Protein AF-A0A2I7N9S9-F1 (afdb_monomer_lite)

Organism: Pseudomonas aeruginosa (NCBI:txid287)

Secondary structure (DSSP, 8-state):
-HHHHHHHIIIIITTTTEEEEEEEEEEETTEEEEEEEEEEEEEPPGGGS-SGGGSHHHHHHHHHHHHTT-SS------PPPSSGGGG--

Radius of gyration: 13.42 Å; chains: 1; bounding box: 30×31×36 Å

Sequence (89 aa):
VVVDSMREYLLEKESSSVSSVFTVTGFNFAGRGQSSGMAFIMLKPWEERPGGENSVFELAKRAQMHFFSFKDAMVFAFAPPSVLELGNA

pLDDT: mean 90.93, std 9.61, range [46.25, 97.62]

InterPro domains:
  IPR001036 Acriflavin resistance protein [PF00873] (3-88)

Structure (mmCIF, N/CA/C/O backbone):
data_AF-A0A2I7N9S9-F1
#
_entry.id   AF-A0A2I7N9S9-F1
#
loop_
_atom_site.group_PDB
_atom_site.id
_atom_site.type_symbol
_atom_site.label_atom_id
_atom_site.label_alt_id
_atom_site.label_comp_id
_atom_site.label_asym_id
_atom_site.label_entity_id
_atom_site.label_seq_id
_atom_site.pdbx_PDB_ins_code
_atom_site.Cartn_x
_atom_site.Cartn_y
_atom_site.Cartn_z
_atom_site.occupancy
_atom_site.B_iso_or_equiv
_atom_site.auth_seq_id
_atom_site.auth_comp_id
_atom_site.auth_asym_id
_atom_site.auth_atom_id
_atom_site.pdbx_PDB_model_num
ATOM 1 N N . VAL A 1 1 ? 5.320 -9.048 -10.555 1.00 81.50 1 VAL A N 1
ATOM 2 C CA . VAL A 1 1 ? 6.099 -9.644 -9.441 1.00 81.50 1 VAL A CA 1
ATOM 3 C C . VAL A 1 1 ? 6.194 -8.689 -8.264 1.00 81.50 1 VAL A C 1
ATOM 5 O O . VAL A 1 1 ? 5.375 -8.835 -7.379 1.00 81.50 1 VAL A O 1
ATOM 8 N N . VAL A 1 2 ? 7.074 -7.674 -8.247 1.00 91.44 2 VAL A N 1
ATOM 9 C CA . VAL A 1 2 ? 7.192 -6.764 -7.078 1.00 91.44 2 VAL A CA 1
ATOM 10 C C . VAL A 1 2 ? 5.865 -6.076 -6.730 1.00 91.44 2 VAL A C 1
ATOM 12 O O . VAL A 1 2 ? 5.477 -6.040 -5.566 1.00 91.44 2 VAL A O 1
ATOM 15 N N . VAL A 1 3 ? 5.151 -5.558 -7.737 1.00 92.25 3 VAL A N 1
ATOM 16 C CA . VAL A 1 3 ? 3.840 -4.9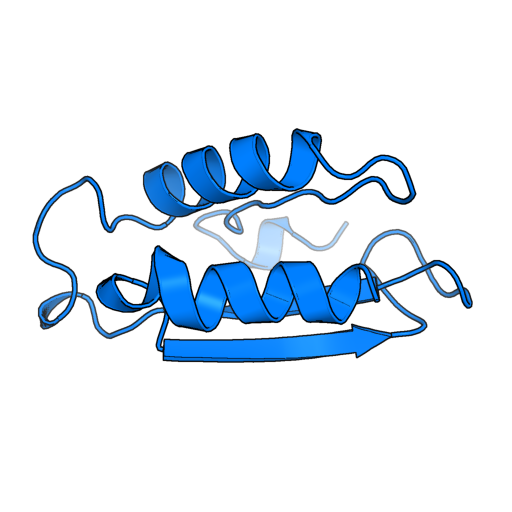07 -7.551 1.00 92.25 3 VAL A CA 1
ATOM 17 C C . VAL A 1 3 ? 2.824 -5.862 -6.917 1.00 92.25 3 VAL A C 1
ATOM 19 O O . VAL A 1 3 ? 2.070 -5.455 -6.035 1.00 92.25 3 VAL A O 1
ATOM 22 N N . ASP A 1 4 ? 2.841 -7.129 -7.326 1.00 93.19 4 ASP A N 1
ATOM 23 C CA . ASP A 1 4 ? 1.942 -8.159 -6.803 1.00 93.19 4 ASP A CA 1
ATOM 24 C C . ASP A 1 4 ? 2.322 -8.534 -5.368 1.00 93.19 4 ASP A C 1
ATOM 26 O O . ASP A 1 4 ? 1.463 -8.507 -4.497 1.00 93.19 4 ASP A O 1
ATOM 30 N N . SER A 1 5 ? 3.610 -8.751 -5.082 1.00 94.00 5 SER A N 1
ATOM 31 C CA . SER A 1 5 ? 4.100 -9.052 -3.729 1.00 94.00 5 SER A CA 1
ATOM 32 C C . SER A 1 5 ? 3.790 -7.929 -2.734 1.00 94.00 5 SER A C 1
ATOM 34 O O . SER A 1 5 ? 3.368 -8.183 -1.608 1.00 94.00 5 SER A O 1
ATOM 36 N N . MET A 1 6 ? 3.949 -6.672 -3.158 1.00 95.06 6 MET A N 1
ATOM 37 C CA . MET A 1 6 ? 3.550 -5.500 -2.377 1.00 95.06 6 MET A CA 1
ATOM 38 C C . MET A 1 6 ? 2.042 -5.509 -2.090 1.00 95.06 6 MET A C 1
ATOM 40 O O . MET A 1 6 ? 1.616 -5.285 -0.956 1.00 95.06 6 MET A O 1
ATOM 44 N N . ARG A 1 7 ? 1.231 -5.760 -3.125 1.00 96.12 7 ARG A N 1
ATOM 45 C CA . ARG A 1 7 ? -0.231 -5.799 -3.036 1.00 96.12 7 ARG A CA 1
ATOM 46 C C . ARG A 1 7 ? -0.715 -6.917 -2.114 1.00 96.12 7 ARG A C 1
ATOM 48 O O . ARG A 1 7 ? -1.586 -6.663 -1.288 1.00 96.12 7 ARG A O 1
ATOM 55 N N . GLU A 1 8 ? -0.160 -8.115 -2.240 1.00 96.69 8 GLU A N 1
ATOM 56 C CA . GLU A 1 8 ? -0.481 -9.275 -1.404 1.00 96.69 8 GLU A CA 1
ATOM 57 C C . GLU A 1 8 ? -0.146 -9.008 0.063 1.00 96.69 8 GLU A C 1
ATOM 59 O O . GLU A 1 8 ? -1.001 -9.187 0.926 1.00 96.69 8 GLU A O 1
ATOM 64 N N . TYR A 1 9 ? 1.048 -8.479 0.356 1.00 96.88 9 TYR A N 1
ATOM 65 C CA . TYR A 1 9 ? 1.419 -8.108 1.722 1.00 96.88 9 TYR A CA 1
ATOM 66 C C . TYR A 1 9 ? 0.409 -7.132 2.346 1.00 96.88 9 TYR A C 1
ATOM 68 O O . TYR A 1 9 ? -0.061 -7.356 3.463 1.00 96.88 9 TYR A O 1
ATOM 76 N N . LEU A 1 10 ? 0.029 -6.081 1.613 1.00 97.31 10 LEU A N 1
ATOM 77 C CA . LEU A 1 10 ? -0.921 -5.079 2.099 1.00 97.31 10 LEU A CA 1
ATOM 78 C C . LEU A 1 10 ? -2.329 -5.652 2.309 1.00 97.31 10 LEU A C 1
ATOM 80 O O . LEU A 1 10 ? -2.977 -5.319 3.297 1.00 97.31 10 LEU A O 1
ATOM 84 N N . LEU A 1 11 ? -2.807 -6.503 1.398 1.00 97.31 11 LEU A N 1
ATOM 85 C CA . LEU A 1 11 ? -4.151 -7.078 1.482 1.00 97.31 11 LEU A CA 1
ATO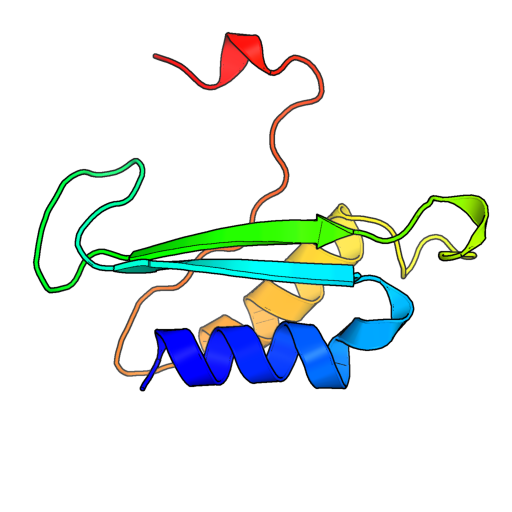M 86 C C . LEU A 1 11 ? -4.260 -8.198 2.516 1.00 97.31 11 LEU A C 1
ATOM 88 O O . LEU A 1 11 ? -5.319 -8.352 3.113 1.00 97.31 11 LEU A O 1
ATOM 92 N N . GLU A 1 12 ? -3.202 -8.977 2.731 1.00 96.62 12 GLU A N 1
ATOM 93 C CA . GLU A 1 12 ? -3.242 -10.129 3.631 1.00 96.62 12 GLU A CA 1
ATOM 94 C C . GLU A 1 12 ? -2.712 -9.789 5.024 1.00 96.62 12 GLU A C 1
ATOM 96 O O . GLU A 1 12 ? -3.406 -9.993 6.025 1.00 96.62 12 GLU A O 1
ATOM 101 N N . LYS A 1 13 ? -1.483 -9.264 5.108 1.00 96.69 13 LYS A N 1
ATOM 102 C CA . LYS A 1 13 ? -0.781 -9.042 6.384 1.00 96.69 13 LYS A CA 1
ATOM 103 C C . LYS A 1 13 ? -1.203 -7.757 7.079 1.00 96.69 13 LYS A C 1
ATOM 105 O O . LYS A 1 13 ? -1.180 -7.712 8.302 1.00 96.69 13 LYS A O 1
ATOM 110 N N . GLU A 1 14 ? -1.631 -6.754 6.320 1.00 96.44 14 GLU A N 1
ATOM 111 C CA . GLU A 1 14 ? -2.108 -5.468 6.844 1.00 96.44 14 GLU A CA 1
ATOM 11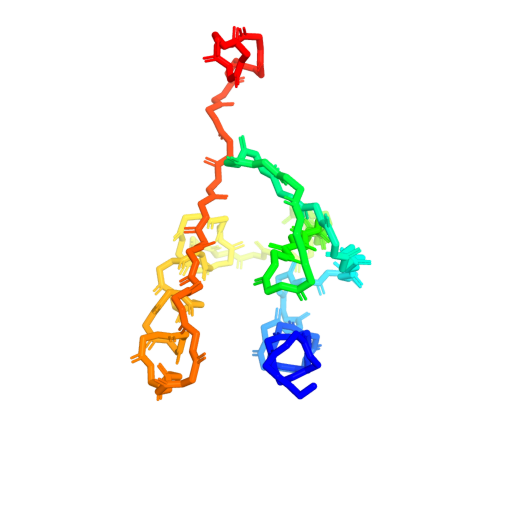2 C C . GLU A 1 14 ? -3.637 -5.310 6.706 1.00 96.44 14 GLU A C 1
ATOM 114 O O . GLU A 1 14 ? -4.175 -4.203 6.764 1.00 96.44 14 GLU A O 1
ATOM 119 N N . SER A 1 15 ? -4.364 -6.427 6.577 1.00 95.19 15 SER A N 1
ATOM 120 C CA . SER A 1 15 ? -5.831 -6.491 6.436 1.00 95.19 15 SER A CA 1
ATOM 121 C C . SER A 1 15 ? -6.618 -5.878 7.604 1.00 95.19 15 SER A C 1
ATOM 123 O O . SER A 1 15 ? -7.802 -5.561 7.455 1.00 95.19 15 SER A O 1
ATOM 125 N N . SER A 1 16 ? -5.994 -5.675 8.769 1.00 93.88 16 SER A N 1
ATOM 126 C CA . SER A 1 16 ? -6.598 -4.912 9.870 1.00 93.88 16 SER A CA 1
ATOM 127 C C . SER A 1 16 ? -6.813 -3.446 9.490 1.00 93.88 16 SER A C 1
ATOM 129 O O . SER A 1 16 ? -7.798 -2.848 9.908 1.00 93.88 16 SER A O 1
ATOM 131 N N . SER A 1 17 ? -5.929 -2.882 8.661 1.00 96.38 17 SER A N 1
ATOM 132 C CA . SER A 1 17 ? -5.944 -1.474 8.262 1.00 96.38 17 SER A CA 1
ATOM 133 C C . SER A 1 17 ? -6.370 -1.265 6.807 1.00 96.38 17 SER A C 1
ATOM 135 O O . SER A 1 17 ? -7.033 -0.279 6.483 1.00 96.38 17 SER A O 1
ATOM 137 N N . VAL A 1 18 ? -5.997 -2.176 5.913 1.00 97.12 18 VAL A N 1
ATOM 138 C CA . VAL A 1 18 ? -6.202 -2.041 4.469 1.00 97.12 18 VAL A CA 1
ATOM 139 C C . VAL A 1 18 ? -7.551 -2.631 4.060 1.00 97.12 18 VAL A C 1
ATOM 141 O O . VAL A 1 18 ? -7.900 -3.752 4.421 1.00 97.12 18 VAL A O 1
ATOM 144 N N . SER A 1 19 ? -8.318 -1.859 3.291 1.00 97.25 19 SER A N 1
ATOM 145 C CA . SER A 1 19 ? -9.578 -2.283 2.672 1.00 97.25 19 SER A CA 1
ATOM 146 C C . SER A 1 19 ? -9.362 -2.729 1.226 1.00 97.25 19 SER A C 1
ATOM 148 O O . SER A 1 19 ? -9.858 -3.776 0.814 1.00 97.25 19 SER A O 1
ATOM 150 N N . SER A 1 20 ? -8.600 -1.957 0.445 1.00 97.06 20 SER A N 1
ATOM 151 C CA . SER A 1 20 ? -8.304 -2.295 -0.948 1.00 97.06 20 SER A CA 1
ATOM 152 C C . SER A 1 20 ? -6.976 -1.701 -1.423 1.00 97.06 20 SER A C 1
ATOM 154 O O . SER A 1 20 ? -6.464 -0.734 -0.856 1.00 97.06 20 SER A O 1
ATOM 156 N N . VAL A 1 21 ? -6.410 -2.303 -2.473 1.00 97.62 21 VAL A N 1
ATOM 157 C CA . VAL A 1 21 ? -5.166 -1.861 -3.114 1.00 97.62 21 VAL A CA 1
ATOM 158 C C . VAL A 1 21 ? -5.382 -1.834 -4.621 1.00 97.62 21 VAL A C 1
ATOM 160 O O . VAL A 1 21 ? -5.584 -2.878 -5.247 1.00 97.62 21 VAL A O 1
ATOM 163 N N . PHE A 1 22 ? -5.316 -0.641 -5.200 1.00 96.19 22 PHE A N 1
ATOM 164 C CA . PHE A 1 22 ? -5.388 -0.418 -6.638 1.00 96.19 22 PHE A CA 1
ATOM 165 C C . PHE A 1 22 ? -3.992 -0.104 -7.172 1.00 96.19 22 PHE A C 1
ATOM 167 O O . PHE A 1 22 ? -3.370 0.861 -6.740 1.00 96.19 22 PHE A O 1
ATOM 174 N N . THR A 1 23 ? -3.482 -0.921 -8.092 1.00 95.25 23 THR A N 1
ATOM 175 C CA . THR A 1 23 ? -2.115 -0.787 -8.619 1.00 95.25 23 THR A CA 1
ATOM 176 C C . THR A 1 23 ? -2.128 -0.236 -10.040 1.00 95.25 23 THR A C 1
ATOM 178 O O . THR A 1 23 ? -3.006 -0.554 -10.839 1.00 95.25 23 THR A O 1
ATOM 181 N N . VAL A 1 24 ? -1.142 0.599 -10.353 1.00 93.19 24 VAL A N 1
ATOM 182 C CA . VAL A 1 24 ? -0.904 1.181 -11.673 1.00 93.19 24 VAL A CA 1
ATOM 183 C C . VAL A 1 24 ? 0.530 0.859 -12.066 1.00 93.19 24 VAL A C 1
ATOM 185 O O . VAL A 1 24 ? 1.471 1.206 -11.354 1.00 93.19 24 VAL A O 1
ATOM 188 N N . THR A 1 25 ? 0.709 0.198 -13.204 1.00 93.12 25 THR A N 1
ATOM 189 C CA . THR A 1 25 ? 2.023 -0.073 -13.801 1.00 93.12 25 THR A CA 1
ATOM 190 C C . THR A 1 25 ? 2.251 0.876 -14.972 1.00 93.12 25 THR A C 1
ATOM 192 O O . THR A 1 25 ? 1.314 1.210 -15.692 1.00 93.12 25 THR A O 1
ATOM 195 N N . GLY A 1 26 ? 3.487 1.327 -15.177 1.00 91.69 26 GLY A N 1
ATOM 196 C CA . GLY A 1 26 ? 3.838 2.257 -16.251 1.00 91.69 26 GLY A CA 1
ATOM 197 C C . GLY A 1 26 ? 3.896 3.728 -15.830 1.00 91.69 26 GLY A C 1
ATOM 198 O O . GLY A 1 26 ? 4.322 4.566 -16.625 1.00 91.69 26 GLY A O 1
ATOM 199 N N . PHE A 1 27 ? 3.472 4.059 -14.605 1.00 91.12 27 PHE A N 1
ATOM 200 C CA . PHE A 1 27 ? 3.348 5.431 -14.109 1.00 91.12 27 PHE A CA 1
ATOM 201 C C . PHE A 1 27 ? 3.534 5.513 -12.590 1.00 91.12 27 PHE A C 1
ATOM 203 O O . PHE A 1 27 ? 3.050 4.657 -11.850 1.00 91.12 27 PHE A O 1
ATOM 210 N N . ASN A 1 28 ? 4.196 6.574 -12.134 1.00 88.44 28 ASN A N 1
ATOM 211 C CA . ASN A 1 28 ? 4.190 7.053 -10.754 1.00 88.44 28 ASN A CA 1
ATOM 212 C C . ASN A 1 28 ? 4.436 8.575 -10.729 1.00 88.44 28 ASN A C 1
ATOM 214 O O . ASN A 1 28 ? 4.596 9.200 -11.776 1.00 88.44 28 ASN A O 1
ATOM 218 N N . PHE A 1 29 ? 4.500 9.180 -9.541 1.00 85.50 29 PHE A N 1
ATOM 219 C CA . PHE A 1 29 ? 4.756 10.622 -9.406 1.00 85.50 29 PHE A CA 1
ATOM 220 C C . PHE A 1 29 ? 6.118 11.082 -9.955 1.00 85.50 29 PHE A C 1
ATOM 222 O O . PHE A 1 29 ? 6.270 12.253 -10.279 1.00 85.50 29 PHE A O 1
ATOM 229 N N . ALA A 1 30 ? 7.096 10.183 -10.103 1.00 85.50 30 ALA A N 1
ATOM 230 C CA . ALA A 1 30 ? 8.405 10.506 -10.672 1.00 85.50 30 ALA A CA 1
ATOM 231 C C . ALA A 1 30 ? 8.439 10.423 -12.212 1.00 85.50 30 ALA A C 1
ATOM 233 O O . ALA A 1 30 ? 9.419 10.846 -12.822 1.00 85.50 30 ALA A O 1
ATOM 234 N N . GLY A 1 31 ? 7.396 9.878 -12.855 1.00 87.69 31 GLY A N 1
ATOM 235 C CA . GLY A 1 31 ? 7.289 9.827 -14.310 1.00 87.69 31 GLY A CA 1
ATOM 236 C C . GLY A 1 31 ? 6.608 8.573 -14.857 1.00 87.69 31 GLY A C 1
ATOM 237 O O . GLY A 1 31 ? 5.844 7.877 -14.187 1.00 87.69 31 GLY A O 1
ATOM 238 N N . ARG A 1 32 ? 6.875 8.299 -16.136 1.00 93.06 32 ARG A N 1
ATOM 239 C CA . ARG A 1 32 ? 6.338 7.156 -16.885 1.00 93.06 32 ARG A CA 1
ATOM 240 C C . ARG A 1 32 ? 7.473 6.239 -17.324 1.00 93.06 32 ARG A C 1
ATOM 242 O O . ARG A 1 32 ? 8.519 6.723 -17.745 1.00 93.06 32 ARG A O 1
ATOM 249 N N . GLY A 1 33 ? 7.242 4.932 -17.291 1.00 91.75 33 GLY A N 1
ATOM 250 C CA . GLY A 1 33 ? 8.228 3.935 -17.705 1.00 91.75 33 GLY A CA 1
ATOM 251 C C . GLY A 1 33 ? 7.810 2.517 -17.335 1.00 91.75 33 GLY A C 1
ATOM 252 O O . GLY A 1 33 ? 7.042 2.323 -16.400 1.00 91.75 33 GLY A O 1
ATOM 253 N N . GLN A 1 34 ? 8.320 1.511 -18.050 1.00 88.69 34 GLN A N 1
ATOM 254 C CA . GLN A 1 34 ? 7.976 0.104 -17.784 1.00 88.69 34 GLN A CA 1
ATOM 255 C C . GLN A 1 34 ? 8.387 -0.367 -16.379 1.00 88.69 34 GLN A C 1
ATOM 257 O O . GLN A 1 34 ? 7.751 -1.258 -15.827 1.00 88.69 34 GLN A O 1
ATOM 262 N N . SER A 1 35 ? 9.417 0.249 -15.794 1.00 90.19 35 SER A N 1
ATOM 263 C CA . SER A 1 35 ? 9.870 0.006 -14.420 1.00 90.19 35 SER A CA 1
ATOM 264 C C . SER A 1 35 ? 9.172 0.884 -13.373 1.00 90.19 35 SER A C 1
ATOM 266 O O . SER A 1 35 ? 9.445 0.745 -12.183 1.00 90.19 35 SER A O 1
ATOM 268 N N . SER A 1 36 ? 8.276 1.785 -13.787 1.00 92.88 36 SER A N 1
ATOM 269 C CA . SER A 1 36 ? 7.515 2.648 -12.884 1.00 92.88 36 SER A CA 1
ATOM 270 C C . SER A 1 36 ? 6.220 1.969 -12.454 1.00 92.88 36 SER A C 1
ATOM 272 O O . SER A 1 36 ? 5.516 1.350 -13.255 1.00 92.88 36 SER A O 1
ATOM 274 N N . GLY A 1 37 ? 5.858 2.144 -11.189 1.00 92.88 37 GLY A N 1
ATOM 275 C CA . GLY A 1 37 ? 4.578 1.698 -10.668 1.00 92.88 37 GLY A CA 1
ATOM 276 C C . GLY A 1 37 ? 4.181 2.465 -9.419 1.00 92.88 37 GLY A C 1
ATOM 277 O O . GLY A 1 37 ? 5.023 3.048 -8.733 1.00 92.88 37 GLY A O 1
ATOM 278 N N . MET A 1 38 ? 2.885 2.464 -9.146 1.00 94.44 38 MET A N 1
ATOM 279 C CA . MET A 1 38 ? 2.278 3.114 -7.995 1.00 94.44 38 MET A CA 1
ATOM 280 C C . MET A 1 38 ? 1.083 2.295 -7.519 1.00 94.44 38 MET A C 1
ATOM 282 O O . MET A 1 38 ? 0.444 1.599 -8.307 1.00 94.44 38 MET A O 1
ATOM 286 N N . ALA A 1 39 ? 0.758 2.394 -6.235 1.00 95.38 39 ALA A N 1
ATOM 287 C CA . ALA A 1 39 ? -0.472 1.842 -5.699 1.00 95.38 39 ALA A CA 1
ATOM 288 C C . ALA A 1 39 ? -1.219 2.874 -4.861 1.00 95.38 39 ALA A C 1
ATOM 290 O O . ALA A 1 39 ? -0.622 3.601 -4.071 1.00 95.38 39 ALA A O 1
ATOM 291 N N .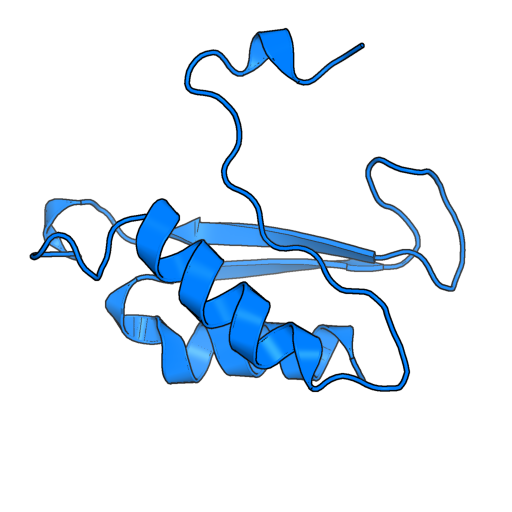 PHE A 1 40 ? -2.535 2.889 -5.021 1.00 95.50 40 PHE A N 1
ATOM 292 C CA . PHE A 1 40 ? -3.459 3.586 -4.148 1.00 95.50 40 PHE A CA 1
ATOM 293 C C . PHE A 1 40 ? -4.001 2.591 -3.131 1.00 95.50 40 PHE A C 1
ATOM 295 O O . PHE A 1 40 ? -4.570 1.558 -3.493 1.00 95.50 40 PHE A O 1
ATOM 302 N N . ILE A 1 41 ? -3.794 2.903 -1.857 1.00 96.75 41 ILE A N 1
ATOM 303 C CA . ILE A 1 41 ? -4.166 2.049 -0.734 1.00 96.75 41 ILE A CA 1
ATOM 304 C C . ILE A 1 41 ? -5.367 2.700 -0.061 1.00 96.75 41 ILE A C 1
ATOM 306 O O . ILE A 1 41 ? -5.257 3.788 0.502 1.00 96.75 41 ILE A O 1
ATOM 310 N N . MET A 1 42 ? -6.517 2.040 -0.126 1.00 96.56 42 MET A N 1
ATOM 311 C CA . MET A 1 42 ? -7.703 2.467 0.599 1.00 96.56 42 MET A CA 1
ATOM 312 C C . MET A 1 42 ? -7.693 1.804 1.967 1.00 96.56 42 MET A C 1
ATOM 314 O O . MET A 1 42 ? -7.676 0.575 2.072 1.00 96.56 42 MET A O 1
ATOM 318 N N . LEU A 1 43 ? -7.705 2.619 3.016 1.00 96.94 43 LEU A N 1
ATOM 319 C CA . LEU A 1 43 ? -7.833 2.130 4.381 1.00 96.94 43 LEU A CA 1
ATOM 320 C C . LEU A 1 43 ? -9.299 1.909 4.731 1.00 96.94 43 LEU A C 1
ATOM 322 O O . LEU A 1 43 ? -10.192 2.528 4.153 1.00 96.94 43 LEU A O 1
ATOM 326 N N . LYS A 1 44 ? -9.535 1.035 5.704 1.00 97.06 44 LYS A N 1
ATOM 327 C CA . LYS A 1 44 ? -10.859 0.869 6.304 1.00 97.06 44 LYS A CA 1
ATOM 328 C C . LYS A 1 44 ? -11.323 2.158 7.007 1.00 97.06 44 LYS A C 1
ATOM 330 O O . LYS A 1 44 ? -10.483 3.009 7.342 1.00 97.06 44 LYS A O 1
ATOM 335 N N . PRO A 1 45 ? -12.631 2.310 7.278 1.00 96.44 45 PRO A N 1
ATOM 336 C CA . PRO A 1 45 ? -13.135 3.354 8.168 1.00 96.44 45 PRO A CA 1
ATOM 337 C C . PRO A 1 45 ? -12.392 3.372 9.512 1.00 96.44 45 PRO A C 1
ATOM 339 O O . PRO A 1 45 ? -11.799 2.373 9.925 1.00 96.44 45 PRO A O 1
ATOM 342 N N . TRP A 1 46 ? -12.365 4.521 10.184 1.00 94.00 46 TRP A N 1
ATOM 343 C CA . TRP A 1 46 ? -11.607 4.693 11.430 1.00 94.00 46 TRP A CA 1
ATOM 344 C C . TRP A 1 46 ? -12.160 3.813 12.553 1.00 94.00 46 TRP A C 1
ATOM 346 O O . TRP A 1 46 ? -11.403 3.292 13.365 1.00 94.00 46 TRP A O 1
ATOM 356 N N . GLU A 1 47 ? -13.470 3.594 12.549 1.00 94.94 47 GLU A N 1
ATOM 357 C CA . GLU A 1 47 ? -14.210 2.769 13.499 1.00 94.94 47 GLU A CA 1
ATOM 358 C C . GLU A 1 47 ? -13.799 1.290 13.418 1.00 94.94 47 GLU A C 1
ATOM 360 O O . GLU A 1 47 ? -13.853 0.571 14.413 1.00 94.94 47 GLU A O 1
ATOM 365 N N . GLU A 1 48 ? -13.339 0.843 12.247 1.00 94.06 48 GLU A N 1
ATOM 366 C CA . GLU A 1 48 ? -12.859 -0.521 11.997 1.00 94.06 48 GLU A CA 1
ATOM 367 C C . GLU A 1 48 ? -11.346 -0.675 12.223 1.00 94.06 48 GLU A C 1
ATOM 369 O O . GLU A 1 48 ? -10.807 -1.775 12.090 1.00 94.06 48 GLU A O 1
ATOM 374 N N . ARG A 1 49 ? -10.651 0.417 12.570 1.00 93.75 49 ARG A N 1
ATOM 375 C CA . ARG A 1 49 ? -9.200 0.471 12.799 1.00 93.75 49 ARG A CA 1
ATOM 376 C C . ARG A 1 49 ? -8.879 1.007 14.197 1.00 93.75 49 ARG A C 1
ATOM 378 O O . ARG A 1 49 ? -8.256 2.066 14.311 1.00 93.75 49 ARG A O 1
ATOM 385 N N . PRO A 1 50 ? -9.303 0.311 15.268 1.00 88.50 50 PRO A N 1
ATOM 386 C CA . PRO A 1 50 ? -9.006 0.746 16.625 1.00 88.50 50 PRO A CA 1
ATOM 387 C C . PRO A 1 50 ? -7.496 0.701 16.886 1.00 88.50 50 PRO A C 1
ATOM 389 O O . PRO A 1 50 ? -6.790 -0.128 16.318 1.00 88.50 50 PRO A O 1
ATOM 392 N N . GLY A 1 51 ? -7.017 1.572 17.773 1.00 87.00 51 GLY A N 1
ATOM 393 C CA . GLY A 1 51 ? -5.614 1.596 18.184 1.00 87.00 51 GLY A CA 1
ATOM 394 C C . GLY A 1 51 ? -4.701 2.412 17.259 1.00 87.00 51 GLY A C 1
ATOM 395 O O . GLY A 1 51 ? -4.885 2.494 16.043 1.00 87.00 51 GLY A O 1
ATOM 396 N N . GLY A 1 52 ? -3.701 3.066 17.856 1.00 87.94 52 GLY A N 1
ATOM 397 C CA . GLY A 1 52 ? -2.754 3.926 17.134 1.00 87.94 52 GLY A CA 1
ATOM 398 C C . GLY A 1 52 ? -1.884 3.166 16.124 1.00 87.94 52 GLY A C 1
ATOM 399 O O . GLY A 1 52 ? -1.420 3.743 15.139 1.00 87.94 52 GLY A O 1
ATOM 400 N N . GLU A 1 53 ? -1.718 1.861 16.318 1.00 90.19 53 GLU A N 1
ATOM 401 C CA . GLU A 1 53 ? -0.987 0.948 15.443 1.00 90.19 53 GLU A CA 1
ATOM 402 C C . GLU A 1 53 ? -1.651 0.751 14.071 1.00 90.19 53 GLU A C 1
ATOM 404 O O . GLU A 1 53 ? -0.960 0.436 13.100 1.00 90.19 53 GLU A O 1
ATOM 409 N N . ASN A 1 54 ? -2.964 0.982 13.967 1.00 92.88 54 ASN A N 1
ATOM 410 C CA . ASN A 1 54 ? -3.719 0.917 12.711 1.00 92.88 54 ASN A CA 1
ATOM 411 C C . ASN A 1 54 ? -3.872 2.300 12.044 1.00 92.88 54 ASN A C 1
ATOM 413 O O . ASN A 1 54 ? -4.641 2.483 11.090 1.00 92.88 54 ASN A O 1
ATOM 417 N N . SER A 1 55 ? -3.127 3.299 12.534 1.00 93.12 55 SER A N 1
ATOM 418 C CA . SER A 1 55 ? -2.984 4.587 11.861 1.00 93.12 55 SER A CA 1
ATOM 419 C C . SER A 1 55 ? -2.216 4.443 10.544 1.00 93.12 55 SER A C 1
ATOM 421 O O . SER A 1 55 ? -1.404 3.535 10.360 1.00 93.12 55 SER A O 1
ATOM 423 N N . VAL A 1 56 ? -2.436 5.387 9.625 1.00 94.31 56 VAL A N 1
ATOM 424 C CA . VAL A 1 56 ? -1.725 5.410 8.336 1.00 94.31 56 VAL A CA 1
ATOM 425 C C . VAL A 1 56 ? -0.207 5.536 8.513 1.00 94.31 56 VAL A C 1
ATOM 427 O O . VAL A 1 56 ? 0.546 4.982 7.720 1.00 94.31 56 VAL A O 1
ATOM 430 N N . PHE A 1 57 ? 0.249 6.218 9.567 1.00 93.69 57 PHE A N 1
ATOM 431 C CA . PHE A 1 57 ? 1.671 6.435 9.830 1.00 93.69 57 PHE A CA 1
ATOM 432 C C . PHE A 1 57 ? 2.367 5.151 10.284 1.00 93.69 57 PHE A C 1
ATOM 434 O O . PHE A 1 57 ? 3.414 4.793 9.745 1.00 93.69 57 PHE A O 1
ATOM 441 N N . GLU A 1 58 ? 1.762 4.423 11.224 1.00 95.50 58 GLU A N 1
ATOM 442 C CA . GLU A 1 58 ? 2.312 3.148 11.691 1.00 95.50 58 GLU A CA 1
ATOM 443 C C . GLU A 1 58 ? 2.218 2.063 10.613 1.00 95.50 58 GLU A C 1
ATOM 445 O O . GLU A 1 58 ? 3.164 1.293 10.431 1.00 95.50 58 GLU A O 1
ATOM 450 N N . LEU A 1 59 ? 1.135 2.055 9.829 1.00 95.69 59 LEU A N 1
ATOM 451 C CA . LEU A 1 59 ? 1.019 1.205 8.646 1.00 95.69 59 LEU A CA 1
ATOM 452 C C . LEU A 1 59 ? 2.134 1.496 7.632 1.00 95.69 59 LEU A C 1
ATOM 454 O O . LEU A 1 59 ? 2.820 0.572 7.199 1.00 95.69 59 LEU A O 1
ATOM 458 N N . ALA A 1 60 ? 2.346 2.766 7.271 1.00 95.88 60 ALA A N 1
ATOM 459 C CA . ALA A 1 60 ? 3.384 3.153 6.317 1.00 95.88 60 ALA A CA 1
ATOM 460 C C . ALA A 1 60 ? 4.777 2.738 6.808 1.00 95.88 60 ALA A C 1
ATOM 462 O O . ALA A 1 60 ? 5.568 2.213 6.030 1.00 95.88 60 ALA A O 1
ATOM 463 N N . LYS A 1 61 ? 5.058 2.888 8.107 1.00 95.75 61 LYS A N 1
ATOM 464 C CA . LYS A 1 61 ? 6.318 2.455 8.720 1.00 95.75 61 LYS A CA 1
ATOM 465 C C . LYS A 1 61 ? 6.536 0.943 8.597 1.00 95.75 61 LYS A C 1
ATOM 467 O O . LYS A 1 61 ? 7.620 0.524 8.192 1.00 95.75 61 LYS A O 1
ATOM 472 N N . ARG A 1 62 ? 5.529 0.117 8.909 1.00 95.94 62 ARG A N 1
ATOM 473 C CA . ARG A 1 62 ? 5.619 -1.351 8.765 1.00 95.94 62 ARG A CA 1
ATOM 474 C C . ARG A 1 62 ? 5.760 -1.783 7.312 1.00 95.94 62 ARG A C 1
ATOM 476 O O . ARG A 1 62 ? 6.668 -2.552 6.994 1.00 95.94 62 ARG A O 1
ATOM 483 N N . ALA A 1 63 ? 4.929 -1.224 6.437 1.00 96.69 63 ALA A N 1
ATOM 484 C CA . ALA A 1 63 ? 4.993 -1.479 5.007 1.00 96.69 63 ALA A CA 1
ATOM 485 C C . ALA A 1 63 ? 6.367 -1.107 4.440 1.00 96.69 63 ALA A C 1
ATOM 487 O O . ALA A 1 63 ? 6.977 -1.909 3.740 1.00 96.69 63 ALA A O 1
ATOM 488 N N . GLN A 1 64 ? 6.915 0.048 4.823 1.00 96.50 64 GLN A N 1
ATOM 489 C CA . GLN A 1 64 ? 8.237 0.478 4.381 1.00 96.50 64 GLN A CA 1
ATOM 490 C C . GLN A 1 64 ? 9.349 -0.479 4.830 1.00 96.50 64 GLN A C 1
ATOM 492 O O . GLN A 1 64 ? 10.243 -0.773 4.036 1.00 96.50 64 GLN A O 1
ATOM 497 N N . MET A 1 65 ? 9.295 -0.988 6.067 1.00 95.75 65 MET A N 1
ATOM 498 C CA . MET A 1 65 ? 10.247 -1.998 6.546 1.00 95.75 65 MET A CA 1
ATOM 499 C C . MET A 1 65 ? 10.155 -3.293 5.733 1.00 95.75 65 MET A C 1
ATOM 501 O O . MET A 1 65 ? 11.185 -3.857 5.370 1.00 95.75 65 MET A O 1
ATOM 505 N N . HIS A 1 66 ? 8.942 -3.752 5.413 1.00 95.94 66 HIS A N 1
ATOM 506 C CA . HIS A 1 66 ? 8.757 -4.932 4.571 1.00 95.94 66 HIS A CA 1
ATOM 507 C C . HIS A 1 66 ? 9.292 -4.697 3.153 1.00 95.94 66 HIS A C 1
ATOM 509 O O . HIS A 1 66 ? 10.058 -5.506 2.632 1.00 95.94 66 HIS 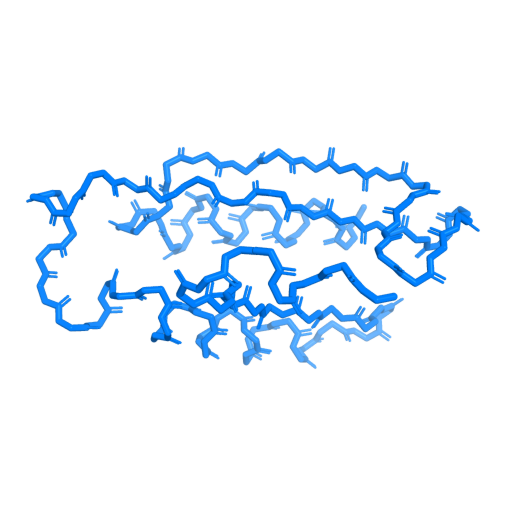A O 1
ATOM 515 N N . PHE A 1 67 ? 8.958 -3.561 2.548 1.00 95.56 67 PHE A N 1
ATOM 516 C CA . PHE A 1 67 ? 9.368 -3.214 1.189 1.00 95.56 67 PHE A CA 1
ATOM 517 C C . PHE A 1 67 ? 10.874 -3.001 1.047 1.00 95.56 67 PHE A C 1
ATOM 519 O O . PHE A 1 67 ? 11.422 -3.258 -0.019 1.00 95.56 67 PHE A O 1
ATOM 526 N N . PHE A 1 68 ? 11.570 -2.623 2.122 1.00 94.75 68 PHE A N 1
ATOM 527 C CA . PHE A 1 68 ? 13.033 -2.551 2.133 1.00 94.75 68 PHE A CA 1
ATOM 528 C C . PHE A 1 68 ? 13.708 -3.915 1.898 1.00 94.75 68 PHE A C 1
ATOM 530 O O . PHE A 1 68 ? 14.874 -3.974 1.519 1.00 94.75 68 PHE A O 1
ATOM 537 N N . SER A 1 69 ? 12.984 -5.025 2.087 1.00 94.19 69 SER A N 1
ATOM 538 C CA . SER A 1 69 ? 13.487 -6.365 1.762 1.00 94.19 69 SER A CA 1
ATOM 539 C C . SER A 1 69 ? 13.480 -6.683 0.260 1.00 94.19 69 SER A C 1
ATOM 541 O O . SER A 1 69 ? 14.107 -7.661 -0.159 1.00 94.19 69 SER A O 1
ATOM 543 N N . PHE A 1 70 ? 12.799 -5.878 -0.565 1.00 94.12 70 PHE A N 1
ATOM 544 C CA . PHE A 1 70 ? 12.747 -6.083 -2.009 1.00 94.12 70 PHE A CA 1
ATOM 545 C C . PHE A 1 70 ? 14.079 -5.692 -2.650 1.00 94.12 70 PHE A C 1
ATOM 547 O O . PHE A 1 70 ? 14.549 -4.566 -2.516 1.00 94.12 70 PHE A O 1
ATOM 554 N N . LYS A 1 71 ? 14.692 -6.636 -3.369 1.00 91.81 71 LYS A N 1
ATOM 555 C CA . LYS A 1 71 ? 15.992 -6.427 -4.027 1.00 91.81 71 LYS A CA 1
ATOM 556 C C . LYS A 1 71 ? 15.868 -5.855 -5.438 1.00 91.81 71 LYS A C 1
ATOM 558 O O . LYS A 1 71 ? 16.780 -5.182 -5.902 1.00 91.81 71 LYS A O 1
ATOM 563 N N . ASP A 1 72 ? 14.739 -6.112 -6.094 1.00 91.12 72 ASP A N 1
ATOM 564 C CA . ASP A 1 72 ? 14.554 -5.831 -7.522 1.00 91.12 72 ASP A CA 1
ATOM 565 C C . ASP A 1 72 ? 13.887 -4.473 -7.797 1.00 91.12 72 ASP A C 1
ATOM 567 O O . ASP A 1 72 ? 13.723 -4.084 -8.952 1.00 91.12 72 ASP A O 1
ATOM 571 N N . ALA A 1 73 ? 13.474 -3.747 -6.752 1.00 90.25 73 ALA A N 1
ATOM 572 C CA . ALA A 1 73 ? 12.825 -2.449 -6.885 1.00 90.25 73 ALA A CA 1
ATOM 573 C C . ALA A 1 73 ? 12.933 -1.618 -5.606 1.00 90.25 73 ALA A C 1
ATOM 575 O O . ALA A 1 73 ? 12.875 -2.143 -4.496 1.00 90.25 73 ALA A O 1
ATOM 576 N N . MET A 1 74 ? 12.981 -0.298 -5.778 1.00 92.19 74 MET A N 1
ATOM 577 C CA . MET A 1 74 ? 12.774 0.644 -4.684 1.00 92.19 74 MET A CA 1
ATOM 578 C C . MET A 1 74 ? 11.284 0.942 -4.555 1.00 92.19 74 MET A C 1
ATOM 580 O O . MET A 1 74 ? 10.657 1.418 -5.502 1.00 92.19 74 MET A O 1
ATOM 584 N N . VAL A 1 75 ? 10.725 0.669 -3.381 1.00 94.75 75 VAL A N 1
ATOM 585 C CA . VAL A 1 75 ? 9.307 0.878 -3.093 1.00 94.75 75 VAL A CA 1
ATOM 586 C C . VAL A 1 75 ? 9.183 1.744 -1.847 1.00 94.75 75 VAL A C 1
ATOM 588 O O . VAL A 1 75 ? 9.738 1.424 -0.793 1.00 94.75 75 VAL A O 1
ATOM 591 N N . PHE A 1 76 ? 8.451 2.847 -1.986 1.00 94.25 76 PHE A N 1
ATOM 592 C CA . PHE A 1 76 ? 8.259 3.834 -0.931 1.00 94.25 76 PHE A CA 1
ATOM 593 C C . PHE A 1 76 ? 6.788 3.922 -0.538 1.00 94.25 76 PHE A C 1
ATOM 595 O O . PHE A 1 76 ? 5.922 4.058 -1.402 1.00 94.25 76 PHE A O 1
ATOM 602 N N . ALA A 1 77 ? 6.517 3.864 0.765 1.00 94.56 77 ALA A N 1
ATOM 603 C CA . ALA A 1 77 ? 5.186 4.029 1.333 1.00 94.56 77 ALA A CA 1
ATOM 604 C C . ALA A 1 77 ? 5.121 5.347 2.107 1.00 94.56 77 ALA A C 1
ATOM 606 O O . ALA A 1 77 ? 5.879 5.556 3.053 1.00 94.56 77 ALA A O 1
ATOM 607 N N . PHE A 1 78 ? 4.205 6.233 1.727 1.00 91.44 78 PHE A N 1
ATOM 608 C CA . PHE A 1 78 ? 4.007 7.502 2.418 1.00 91.44 78 PHE A CA 1
ATOM 609 C C . PHE A 1 78 ? 2.527 7.869 2.477 1.00 91.44 78 PHE A C 1
ATOM 611 O O . PHE A 1 78 ? 1.749 7.557 1.575 1.00 91.44 78 PHE A O 1
ATOM 618 N N . ALA A 1 79 ? 2.148 8.537 3.563 1.00 91.12 79 ALA A N 1
ATOM 619 C CA . ALA A 1 79 ? 0.852 9.181 3.680 1.00 91.12 79 ALA A CA 1
ATOM 620 C C . ALA A 1 79 ? 0.933 10.572 3.031 1.00 91.12 79 ALA A C 1
ATOM 622 O O . ALA A 1 79 ? 1.935 11.265 3.232 1.00 91.12 79 ALA A O 1
ATOM 623 N N . PRO A 1 80 ? -0.087 11.004 2.274 1.00 86.75 80 PRO A N 1
ATOM 624 C CA . PRO A 1 80 ? -0.133 12.371 1.781 1.00 86.75 80 PRO A CA 1
ATOM 625 C C . PRO A 1 80 ? -0.229 13.365 2.954 1.00 86.75 80 PRO A C 1
ATOM 627 O O . PRO A 1 80 ? -0.700 13.002 4.039 1.00 86.75 80 PRO A O 1
ATOM 630 N N . PRO A 1 81 ? 0.204 14.622 2.760 1.00 84.38 81 PRO A N 1
ATOM 631 C CA . PRO A 1 81 ? 0.040 15.663 3.767 1.00 84.38 81 PRO A CA 1
ATOM 632 C C . PRO A 1 81 ? -1.444 15.920 4.065 1.00 84.38 81 PRO A C 1
ATOM 634 O O . PRO A 1 81 ? -2.315 15.679 3.229 1.00 84.38 81 PRO A O 1
ATOM 637 N N . SER A 1 82 ? -1.733 16.483 5.242 1.00 83.00 82 SER A N 1
ATOM 638 C CA . SER A 1 82 ? -3.104 16.804 5.672 1.00 83.00 82 SER A CA 1
ATOM 639 C C . SER A 1 82 ? -3.828 17.784 4.741 1.00 83.00 82 SER A C 1
ATOM 641 O O . SER A 1 82 ? -5.055 17.808 4.707 1.00 83.00 82 SER A O 1
ATOM 643 N N . VAL A 1 83 ? -3.074 18.594 3.991 1.00 81.88 83 VAL A N 1
ATOM 644 C CA . VAL A 1 83 ? -3.590 19.467 2.933 1.00 81.88 83 VAL A CA 1
ATOM 645 C C . VAL A 1 83 ? -3.120 18.902 1.599 1.00 81.88 83 VAL A C 1
ATOM 647 O O . VAL A 1 83 ? -1.950 19.033 1.245 1.00 81.88 83 VAL A O 1
ATOM 650 N N . LEU A 1 84 ? -4.034 18.264 0.870 1.00 73.75 84 LEU A N 1
ATOM 651 C CA . LEU A 1 84 ? -3.721 17.537 -0.365 1.00 73.75 84 LEU A CA 1
ATOM 652 C C . LEU A 1 84 ? -3.147 18.442 -1.473 1.00 73.75 84 LEU A C 1
ATOM 654 O O . LEU A 1 84 ? -2.298 17.996 -2.239 1.00 73.75 84 LEU A O 1
ATOM 658 N N . GLU A 1 85 ? -3.528 19.723 -1.502 1.00 68.88 85 GLU A N 1
ATOM 659 C CA . GLU A 1 85 ? -3.039 20.722 -2.472 1.00 68.88 85 GLU A CA 1
ATOM 660 C C . GLU A 1 85 ? -1.539 21.050 -2.330 1.00 68.88 85 GLU A C 1
ATOM 662 O O . GLU A 1 85 ? -0.950 21.636 -3.230 1.00 68.88 85 GLU A O 1
ATOM 667 N N . LEU A 1 86 ? -0.885 20.653 -1.230 1.00 62.81 86 LEU A N 1
ATOM 668 C CA . LEU A 1 86 ? 0.571 20.795 -1.063 1.00 62.81 86 LEU A CA 1
ATOM 669 C C . LEU A 1 86 ? 1.374 19.692 -1.780 1.00 62.81 86 LEU A C 1
ATOM 671 O O . LEU A 1 86 ? 2.601 19.720 -1.751 1.00 62.81 86 LEU A O 1
ATOM 675 N N . GLY A 1 87 ? 0.700 18.701 -2.374 1.00 55.38 87 GLY A N 1
ATOM 676 C CA . GLY A 1 87 ? 1.320 17.543 -3.026 1.00 55.38 87 GLY A CA 1
ATOM 677 C C . GLY A 1 87 ? 1.550 17.672 -4.536 1.00 55.38 87 GLY A C 1
ATOM 678 O O . GLY A 1 87 ? 2.142 16.767 -5.116 1.00 55.38 87 GLY A O 1
ATOM 679 N N . ASN A 1 88 ? 1.100 18.761 -5.167 1.00 48.91 88 ASN A N 1
ATOM 680 C CA . ASN A 1 88 ? 1.385 19.074 -6.569 1.00 48.91 88 ASN A CA 1
ATOM 681 C C . ASN A 1 8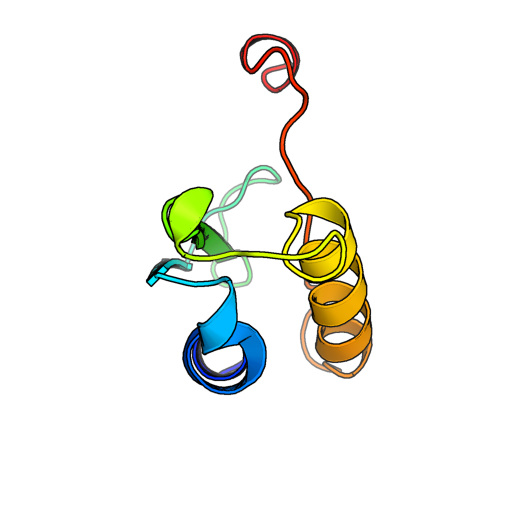8 ? 2.296 20.306 -6.639 1.00 48.91 88 ASN A C 1
ATOM 683 O O . ASN A 1 88 ? 1.820 21.437 -6.535 1.00 48.91 88 ASN A O 1
ATOM 687 N N . ALA A 1 89 ? 3.591 20.076 -6.839 1.00 46.25 89 ALA A N 1
ATOM 688 C CA . ALA A 1 89 ? 4.538 21.064 -7.348 1.00 46.25 89 ALA A CA 1
ATOM 689 C C . ALA A 1 89 ? 5.215 20.494 -8.596 1.00 46.25 89 ALA A C 1
ATOM 691 O O . ALA A 1 89 ? 5.566 19.291 -8.560 1.00 46.25 89 ALA A O 1
#

Foldseek 3Di:
DLQVVLQCCCVPVVVLWFDHKDKDAQDDPVGGDRQDIDIDTDTDPVVSNPDPCSDLVVVQVVSQVVQVPDPPDDDHGDDQDPDNVVVDD